Protein AF-A0A0D6AWT8-F1 (afdb_monomer_lite)

Radius of gyration: 25.32 Å; chains: 1; bounding box: 63×30×67 Å

Foldseek 3Di:
DDDDPVVVVVPDDDDQDPFLPRDDDDDDDPPVCVVVVVVVSNCVRVVVPDPCVVVVVLVVVLVVCLVVVPQCNHPVHVNVVVVSVVVSVD

Secondary structure (DSSP, 8-state):
-----GGGGTT-PPPPPS-SS---------HHHHHHHHHHHHHHHTT---THHHHHHHHHHHHHHHHTT-TTTBTTB-HHHHHHHHHHH-

pLDDT: mean 81.7, std 11.5, range [46.22, 97.38]

Sequence (90 aa):
MHNYNIKSLKGLKHYQPKWNSGETKTIRVPIKLADKVLEIAHKIDNNEVSNDVNLIDSLLLIIEKIDNKETGFKSNGAGKLIKELKSLVS

Structure (mmCIF, N/CA/C/O backbone):
data_AF-A0A0D6AWT8-F1
#
_entry.id   AF-A0A0D6AWT8-F1
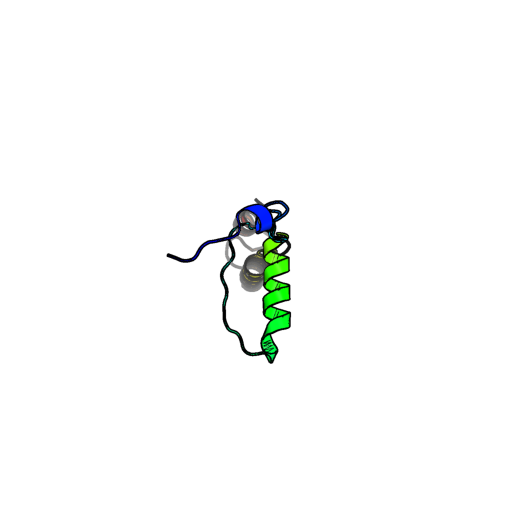#
loop_
_atom_site.group_PDB
_atom_site.id
_atom_site.type_symbol
_atom_site.label_atom_id
_atom_site.label_alt_id
_atom_site.label_comp_id
_atom_site.label_asym_id
_atom_site.label_entity_id
_atom_site.label_seq_id
_atom_site.pdbx_PDB_ins_code
_atom_site.Cartn_x
_atom_site.Cartn_y
_atom_site.Cartn_z
_atom_site.occupancy
_atom_site.B_iso_or_equiv
_atom_site.auth_seq_id
_atom_site.auth_comp_id
_atom_site.auth_asym_id
_atom_site.auth_atom_id
_atom_site.pdbx_PDB_model_num
ATOM 1 N N . MET A 1 1 ? 41.024 7.698 -31.443 1.00 46.22 1 MET A N 1
ATOM 2 C CA . MET A 1 1 ? 39.727 8.411 -31.481 1.00 46.22 1 MET A CA 1
ATOM 3 C C . MET A 1 1 ? 38.808 7.646 -32.421 1.00 46.22 1 MET A C 1
ATOM 5 O O . MET A 1 1 ? 39.188 7.448 -33.565 1.00 46.22 1 MET A O 1
ATOM 9 N N . HIS A 1 2 ? 37.682 7.118 -31.935 1.00 52.78 2 HIS A N 1
ATOM 10 C CA . HIS A 1 2 ? 36.742 6.373 -32.781 1.00 52.78 2 HIS A CA 1
ATOM 11 C C . HIS A 1 2 ? 35.925 7.358 -33.631 1.00 52.78 2 HIS A C 1
ATOM 13 O O . HIS A 1 2 ? 35.275 8.248 -33.086 1.00 52.78 2 HIS A O 1
ATOM 19 N N . ASN A 1 3 ? 35.977 7.209 -34.957 1.00 61.59 3 ASN A N 1
ATOM 20 C CA . ASN A 1 3 ? 35.173 7.985 -35.902 1.00 61.59 3 ASN A CA 1
ATOM 21 C C . ASN A 1 3 ? 33.718 7.502 -35.850 1.00 61.59 3 ASN A C 1
ATOM 23 O O . ASN A 1 3 ? 33.355 6.520 -36.497 1.00 61.59 3 ASN A O 1
ATOM 27 N N . TYR A 1 4 ? 32.879 8.184 -35.072 1.00 64.94 4 TYR A N 1
ATOM 28 C CA . TYR A 1 4 ? 31.440 7.938 -35.074 1.00 64.94 4 TYR A CA 1
ATOM 29 C C . TYR A 1 4 ? 30.821 8.481 -36.366 1.00 64.94 4 TYR A C 1
ATOM 31 O O . TYR A 1 4 ? 30.996 9.647 -36.722 1.00 64.94 4 TYR A O 1
ATOM 39 N N . ASN A 1 5 ? 30.080 7.635 -37.082 1.00 77.19 5 ASN A N 1
ATOM 40 C CA . ASN A 1 5 ? 29.345 8.046 -38.271 1.00 77.19 5 ASN A CA 1
ATOM 41 C C . ASN A 1 5 ? 28.148 8.917 -37.857 1.00 77.19 5 ASN A C 1
ATOM 43 O O . ASN A 1 5 ? 27.100 8.399 -37.503 1.00 77.19 5 ASN A O 1
ATOM 47 N N . ILE A 1 6 ? 28.274 10.242 -37.936 1.00 69.12 6 ILE A N 1
ATOM 48 C CA . ILE A 1 6 ? 27.230 11.208 -37.532 1.00 69.12 6 ILE A CA 1
ATOM 49 C C . ILE A 1 6 ? 25.893 10.964 -38.267 1.00 69.12 6 ILE A C 1
ATOM 51 O O . ILE A 1 6 ? 24.823 11.290 -37.751 1.00 69.12 6 ILE A O 1
ATOM 55 N N . LYS A 1 7 ? 25.916 10.329 -39.450 1.00 73.31 7 LYS A N 1
ATOM 56 C CA . LYS A 1 7 ? 24.694 9.958 -40.179 1.00 73.31 7 LYS A CA 1
ATOM 57 C C . LYS A 1 7 ? 23.898 8.842 -39.493 1.00 73.31 7 LYS A C 1
ATOM 59 O O . LYS A 1 7 ? 22.696 8.790 -39.713 1.00 73.31 7 LYS A O 1
ATOM 64 N N . SER A 1 8 ? 24.508 8.001 -38.649 1.00 69.31 8 SER A N 1
ATOM 65 C CA . SER A 1 8 ? 23.783 6.964 -37.892 1.00 69.31 8 SER A CA 1
ATOM 66 C C . SER A 1 8 ? 22.929 7.530 -36.754 1.00 69.31 8 SER A C 1
ATOM 68 O O . SER A 1 8 ? 22.051 6.842 -36.245 1.00 69.31 8 SER A O 1
ATOM 70 N N . LEU A 1 9 ? 23.157 8.792 -36.376 1.00 67.69 9 LEU A N 1
ATOM 71 C CA . LEU A 1 9 ? 22.374 9.494 -35.360 1.00 67.69 9 LEU A CA 1
ATOM 72 C C . LEU A 1 9 ? 21.142 10.195 -35.956 1.00 67.69 9 LEU A C 1
ATOM 74 O O . LEU A 1 9 ? 20.207 10.530 -35.227 1.00 67.69 9 LEU A O 1
ATOM 78 N N . LYS A 1 10 ? 21.108 10.400 -37.282 1.00 68.19 10 LYS A N 1
ATOM 79 C CA . LYS A 1 10 ? 19.954 10.975 -37.988 1.00 68.19 10 LYS A CA 1
ATOM 80 C C . LYS A 1 10 ? 18.822 9.947 -38.035 1.00 68.19 10 LYS A C 1
ATOM 82 O O . LYS A 1 10 ? 18.776 9.110 -38.927 1.00 68.19 10 LYS A O 1
ATOM 87 N N . GLY A 1 11 ? 17.909 10.028 -37.070 1.00 68.56 11 GLY A N 1
ATOM 88 C CA . GLY A 1 11 ? 16.711 9.180 -36.993 1.00 68.56 11 GLY A CA 1
ATOM 89 C C . GLY A 1 11 ? 16.509 8.495 -35.644 1.00 68.56 11 GLY A C 1
ATOM 90 O O . GLY A 1 11 ? 15.455 7.901 -35.420 1.00 68.56 11 GLY A O 1
ATOM 91 N N . LEU A 1 12 ? 17.474 8.606 -34.727 1.00 75.50 12 LEU A N 1
ATOM 92 C CA . LEU A 1 12 ? 17.299 8.136 -33.358 1.00 75.50 12 LEU A CA 1
ATOM 93 C C . LEU A 1 12 ? 16.303 9.051 -32.641 1.00 75.50 12 LEU A C 1
ATOM 95 O O . LEU A 1 12 ? 16.570 10.230 -32.410 1.00 75.50 12 LEU A O 1
ATOM 99 N N . LYS A 1 13 ? 15.137 8.502 -32.300 1.00 73.94 13 LYS A N 1
ATOM 100 C CA . LYS A 1 13 ? 14.199 9.160 -31.389 1.00 73.94 13 LYS A CA 1
ATOM 101 C C . LYS A 1 13 ? 14.718 9.002 -29.967 1.00 73.94 13 LYS A C 1
ATOM 103 O O . LYS A 1 13 ? 15.215 7.935 -29.607 1.00 73.94 13 LYS A O 1
ATOM 108 N N . HIS A 1 14 ? 14.592 10.056 -29.166 1.00 69.31 14 HIS A N 1
ATOM 109 C CA . HIS A 1 14 ? 14.868 9.953 -27.739 1.00 69.31 14 HIS A CA 1
ATOM 110 C C . HIS A 1 14 ? 13.949 8.882 -27.141 1.00 69.31 14 HIS A C 1
ATOM 112 O O . HIS A 1 14 ? 12.754 8.858 -27.445 1.00 69.31 14 HIS A O 1
ATOM 118 N N . TYR A 1 15 ? 14.514 7.973 -26.347 1.00 72.75 15 TYR A N 1
ATOM 119 C CA . TYR A 1 15 ? 13.726 6.957 -25.664 1.00 72.75 15 TYR A CA 1
ATOM 120 C C . TYR A 1 15 ? 12.723 7.660 -24.750 1.00 72.75 15 TYR A C 1
ATOM 122 O O . TYR A 1 15 ? 13.118 8.436 -23.883 1.00 72.75 15 TYR A O 1
ATOM 130 N N . GLN A 1 16 ? 11.436 7.408 -24.966 1.00 61.28 16 GLN A N 1
ATOM 131 C CA . GLN A 1 16 ? 10.406 7.850 -24.041 1.00 61.28 16 GLN A CA 1
ATOM 132 C C . GLN A 1 16 ? 10.053 6.676 -23.133 1.00 61.28 16 GLN A C 1
ATOM 134 O O . GLN A 1 16 ? 9.602 5.641 -23.640 1.00 61.28 16 GLN A O 1
ATOM 139 N N . PRO A 1 17 ? 10.296 6.786 -21.816 1.00 68.12 17 PRO A N 1
ATOM 140 C CA . PRO A 1 17 ? 9.839 5.772 -20.887 1.00 68.12 17 PRO A CA 1
ATOM 141 C C . PRO A 1 17 ? 8.312 5.695 -20.950 1.00 68.12 17 PRO A C 1
ATOM 143 O O . PRO A 1 17 ? 7.629 6.709 -21.025 1.00 68.12 17 PRO A O 1
ATOM 146 N N . LYS A 1 18 ? 7.779 4.472 -20.925 1.00 75.88 18 LYS A N 1
ATOM 147 C CA . LYS A 1 18 ? 6.331 4.217 -20.832 1.00 75.88 18 LYS A CA 1
ATOM 148 C C . LYS A 1 18 ? 5.781 4.394 -19.408 1.00 75.88 18 LYS A C 1
ATOM 150 O O . LYS A 1 18 ? 4.614 4.106 -19.189 1.00 75.88 18 LYS A O 1
ATOM 155 N N . TRP A 1 19 ? 6.639 4.785 -18.470 1.00 84.12 19 TRP A N 1
ATOM 156 C CA . TRP A 1 19 ? 6.308 5.016 -17.070 1.00 84.12 19 TRP A CA 1
ATOM 157 C C . TRP A 1 19 ? 5.873 6.472 -16.891 1.00 84.12 19 TRP A C 1
ATOM 159 O O . TRP A 1 19 ? 6.507 7.372 -17.447 1.00 84.12 19 TRP A O 1
ATOM 169 N N . ASN A 1 20 ? 4.820 6.703 -16.114 1.00 80.19 20 ASN A N 1
ATOM 170 C CA . ASN A 1 20 ? 4.367 8.038 -15.721 1.00 80.19 20 ASN A CA 1
ATOM 171 C C . ASN A 1 20 ? 5.401 8.705 -14.797 1.00 80.19 20 ASN A C 1
ATOM 173 O O . ASN A 1 20 ? 5.666 9.905 -14.890 1.00 80.19 20 ASN A O 1
ATOM 177 N N . SER A 1 21 ? 6.038 7.901 -13.948 1.00 73.19 21 SER A N 1
ATOM 178 C CA . SER A 1 21 ? 7.194 8.250 -13.134 1.00 73.19 21 SER A CA 1
ATOM 179 C C . SER A 1 21 ? 8.437 8.219 -14.026 1.00 73.19 21 SER A C 1
ATOM 181 O O . SER A 1 21 ? 8.947 7.161 -14.390 1.00 73.19 21 SER A O 1
ATOM 183 N N . GLY A 1 22 ? 8.914 9.398 -14.432 1.00 71.19 22 GLY A N 1
ATOM 184 C CA . GLY A 1 22 ? 9.984 9.527 -15.430 1.00 71.19 22 GLY A CA 1
ATOM 185 C C . GLY A 1 22 ? 11.353 8.977 -15.002 1.00 71.19 22 GLY A C 1
ATOM 186 O O . GLY A 1 22 ? 12.172 8.644 -15.860 1.00 71.19 22 GLY A O 1
ATOM 187 N N . GLU A 1 23 ? 11.613 8.848 -13.698 1.00 81.38 23 GLU A N 1
ATOM 188 C CA . GLU A 1 23 ? 12.863 8.295 -13.170 1.00 81.38 23 GLU A CA 1
ATOM 189 C C . GLU A 1 23 ? 12.730 6.799 -12.863 1.00 81.38 23 GLU A C 1
ATOM 191 O O . GLU A 1 23 ? 11.874 6.375 -12.091 1.00 81.38 23 GLU A O 1
ATOM 196 N N . THR A 1 24 ? 13.617 5.983 -13.438 1.00 85.88 24 THR A N 1
ATOM 197 C CA . THR A 1 24 ? 13.642 4.529 -13.219 1.00 85.88 24 THR A CA 1
ATOM 198 C C . THR A 1 24 ? 15.053 4.044 -12.902 1.00 85.88 24 THR A C 1
ATOM 200 O O . THR A 1 24 ? 16.051 4.649 -13.298 1.00 85.88 24 THR A O 1
ATOM 203 N N . LYS A 1 25 ? 15.152 2.924 -12.177 1.00 87.56 25 LYS A N 1
ATOM 204 C CA . LYS A 1 25 ? 16.424 2.280 -11.833 1.00 87.56 25 LYS A CA 1
ATOM 205 C C . LYS A 1 25 ? 16.318 0.772 -12.009 1.00 87.56 25 LYS A C 1
ATOM 207 O O . LYS A 1 25 ? 15.333 0.160 -11.613 1.00 87.56 25 LYS A O 1
ATOM 212 N N . THR A 1 26 ? 17.361 0.163 -12.563 1.00 89.88 26 THR A N 1
ATOM 213 C CA . THR A 1 26 ? 17.431 -1.295 -12.718 1.00 89.88 26 THR A CA 1
ATOM 214 C C . THR A 1 26 ? 17.737 -1.965 -11.379 1.00 89.88 26 THR A C 1
ATOM 216 O O . THR A 1 26 ? 18.708 -1.606 -10.711 1.00 89.88 26 THR A O 1
ATOM 219 N N . ILE A 1 27 ? 16.950 -2.981 -11.024 1.00 90.56 27 ILE A N 1
ATOM 220 C CA . ILE A 1 27 ? 17.169 -3.852 -9.862 1.00 90.56 27 ILE A CA 1
ATOM 221 C C . ILE A 1 27 ? 17.251 -5.318 -10.304 1.00 90.56 27 ILE A C 1
ATOM 223 O O . ILE A 1 27 ? 16.758 -5.682 -11.370 1.00 90.56 27 ILE A O 1
ATOM 227 N N . ARG A 1 28 ? 17.876 -6.177 -9.491 1.00 94.62 28 ARG A N 1
ATOM 228 C CA . ARG A 1 28 ? 17.891 -7.633 -9.709 1.00 94.62 28 ARG A CA 1
ATOM 229 C C . ARG A 1 28 ? 16.946 -8.297 -8.721 1.00 94.62 28 ARG A C 1
ATOM 231 O O . ARG A 1 28 ? 17.055 -8.058 -7.523 1.00 94.62 28 ARG A O 1
ATOM 238 N N . VAL A 1 29 ? 16.065 -9.155 -9.221 1.00 93.81 29 VAL A N 1
ATOM 239 C CA . VAL A 1 29 ? 15.109 -9.918 -8.410 1.00 93.81 29 VAL A CA 1
ATOM 240 C C . VAL A 1 29 ? 15.105 -11.387 -8.846 1.00 93.81 29 VAL A C 1
ATOM 242 O O . VAL A 1 29 ? 15.393 -11.671 -10.011 1.00 93.81 29 VAL A O 1
ATOM 245 N N . PRO A 1 30 ? 14.801 -12.344 -7.949 1.00 97.38 30 PRO A N 1
ATOM 246 C CA . PRO A 1 30 ? 14.550 -13.727 -8.342 1.00 97.38 30 PRO A CA 1
ATOM 247 C C . PRO A 1 30 ? 13.444 -13.814 -9.398 1.00 97.38 30 PRO A C 1
ATOM 249 O O . PRO A 1 30 ? 12.418 -13.152 -9.261 1.00 97.38 30 PRO A O 1
ATOM 252 N N . ILE A 1 31 ? 13.609 -14.690 -10.394 1.00 95.94 31 ILE A N 1
ATOM 253 C CA . ILE A 1 31 ? 12.656 -14.847 -11.511 1.00 95.94 31 ILE A CA 1
ATOM 254 C C . ILE A 1 31 ? 11.227 -15.088 -11.003 1.00 95.94 31 ILE A C 1
ATOM 256 O O . ILE A 1 31 ? 10.288 -14.474 -11.491 1.00 95.94 31 ILE A O 1
ATOM 260 N N . LYS A 1 32 ? 11.073 -15.888 -9.939 1.00 95.94 32 LYS A N 1
ATOM 261 C CA . LYS A 1 32 ? 9.776 -16.178 -9.301 1.00 95.94 32 LYS A CA 1
ATOM 262 C C . LYS A 1 32 ? 9.026 -14.950 -8.752 1.00 95.94 32 LYS A C 1
ATOM 264 O O . LYS A 1 32 ? 7.869 -15.077 -8.369 1.00 95.94 32 LYS A O 1
ATOM 269 N N . LEU A 1 33 ? 9.693 -13.800 -8.627 1.00 91.19 33 LEU A N 1
ATOM 270 C CA . LEU A 1 33 ? 9.119 -12.543 -8.139 1.00 91.19 33 LEU A CA 1
ATOM 271 C C . LEU A 1 33 ? 8.983 -11.484 -9.238 1.00 91.19 33 LEU A C 1
ATOM 273 O O . LEU A 1 33 ? 8.384 -10.448 -8.970 1.00 91.19 33 LEU A O 1
ATOM 277 N N . ALA A 1 34 ? 9.525 -11.719 -10.438 1.00 92.62 34 ALA A N 1
ATOM 278 C CA . ALA A 1 34 ? 9.616 -10.706 -11.489 1.00 92.62 34 ALA A CA 1
ATOM 279 C C . ALA A 1 34 ? 8.243 -10.118 -11.842 1.00 92.62 34 ALA A C 1
ATOM 281 O O . ALA A 1 34 ? 8.070 -8.903 -11.774 1.00 92.62 34 ALA A O 1
ATOM 282 N N . ASP A 1 35 ? 7.259 -10.979 -12.104 1.00 91.88 35 ASP A N 1
ATOM 283 C CA . ASP A 1 35 ? 5.917 -10.547 -12.507 1.00 91.88 35 ASP A CA 1
ATOM 284 C C . ASP A 1 35 ? 5.208 -9.768 -11.395 1.00 91.88 35 ASP A C 1
ATOM 286 O O . ASP A 1 35 ? 4.612 -8.728 -11.651 1.00 91.88 35 ASP A O 1
ATOM 290 N N . LYS A 1 36 ? 5.345 -10.209 -10.136 1.00 90.25 36 LYS A N 1
ATOM 291 C CA . LYS A 1 36 ? 4.744 -9.524 -8.979 1.00 90.25 36 LYS A CA 1
ATOM 292 C C . LYS A 1 36 ? 5.352 -8.146 -8.746 1.00 90.25 36 LYS A C 1
ATOM 294 O O . LYS A 1 36 ? 4.638 -7.194 -8.451 1.00 90.25 36 LYS A O 1
ATOM 299 N N . VAL A 1 37 ? 6.676 -8.038 -8.853 1.00 91.25 37 VAL A N 1
ATOM 300 C CA . VAL A 1 37 ? 7.380 -6.758 -8.697 1.00 91.25 37 VAL A CA 1
ATOM 301 C C . VAL A 1 37 ? 6.975 -5.798 -9.813 1.00 91.25 37 VAL A C 1
ATOM 303 O O . VAL A 1 37 ? 6.736 -4.625 -9.539 1.00 91.25 37 VAL A O 1
ATOM 306 N N . LEU A 1 38 ? 6.854 -6.297 -11.045 1.00 90.88 38 LEU A N 1
ATOM 307 C CA . LEU A 1 38 ? 6.422 -5.499 -12.187 1.00 90.88 38 LEU A CA 1
ATOM 308 C C . LEU A 1 38 ? 4.966 -5.034 -12.042 1.00 90.88 38 LEU A C 1
ATOM 310 O O . LEU A 1 38 ? 4.675 -3.866 -12.280 1.00 90.88 38 LEU A O 1
ATOM 314 N N . GLU A 1 39 ? 4.070 -5.917 -11.599 1.00 89.19 39 GLU A N 1
ATOM 315 C CA . GLU A 1 39 ? 2.666 -5.590 -11.331 1.00 89.19 39 GLU A CA 1
ATOM 316 C C . GLU A 1 39 ? 2.540 -4.482 -10.278 1.00 89.19 39 GLU A C 1
ATOM 318 O O . GLU A 1 39 ? 1.839 -3.496 -10.496 1.00 89.19 39 GLU A O 1
ATOM 323 N N . ILE A 1 40 ? 3.254 -4.606 -9.154 1.00 88.69 40 ILE A N 1
ATOM 324 C CA . ILE A 1 40 ? 3.258 -3.585 -8.099 1.00 88.69 40 ILE A CA 1
ATOM 325 C C . ILE A 1 40 ? 3.821 -2.267 -8.633 1.00 88.69 40 ILE A C 1
ATOM 327 O O . ILE A 1 40 ? 3.224 -1.220 -8.401 1.00 88.69 40 ILE A O 1
ATOM 331 N N . ALA A 1 41 ? 4.933 -2.306 -9.374 1.00 88.31 41 ALA A N 1
ATOM 332 C CA . ALA A 1 41 ? 5.521 -1.107 -9.961 1.00 88.31 41 ALA A CA 1
ATOM 333 C C . ALA A 1 41 ? 4.527 -0.381 -10.882 1.00 88.31 41 ALA A C 1
ATOM 335 O O . ALA A 1 41 ? 4.400 0.835 -10.783 1.00 88.31 41 ALA A O 1
ATOM 336 N N . HIS A 1 42 ? 3.779 -1.110 -11.718 1.00 88.50 42 HIS A N 1
ATOM 337 C CA . HIS A 1 42 ? 2.741 -0.524 -12.571 1.00 88.50 42 HIS A CA 1
ATOM 338 C C . HIS A 1 42 ? 1.590 0.082 -11.775 1.00 88.50 42 HIS A C 1
ATOM 340 O O . HIS A 1 42 ? 1.166 1.191 -12.085 1.00 88.50 42 HIS A O 1
ATOM 346 N N . LYS A 1 43 ? 1.119 -0.595 -10.722 1.00 85.75 43 LYS A N 1
ATOM 347 C CA . LYS A 1 43 ? 0.081 -0.029 -9.852 1.00 85.75 43 LYS A CA 1
ATOM 348 C C . LYS A 1 43 ? 0.547 1.272 -9.203 1.00 85.75 43 LYS A C 1
ATOM 350 O O . LYS A 1 43 ? -0.224 2.220 -9.129 1.00 85.75 43 LYS A O 1
ATOM 355 N N . ILE A 1 44 ? 1.801 1.338 -8.744 1.00 85.19 44 ILE A N 1
ATOM 356 C CA . ILE A 1 44 ? 2.359 2.564 -8.148 1.00 85.19 44 ILE A CA 1
ATOM 357 C C . ILE A 1 44 ? 2.409 3.665 -9.205 1.00 85.19 44 ILE A C 1
ATOM 359 O O . ILE A 1 44 ? 1.958 4.780 -8.961 1.00 85.19 44 ILE A O 1
ATOM 363 N N . ASP A 1 45 ? 2.914 3.334 -10.390 1.00 87.12 45 ASP A N 1
ATOM 364 C CA . ASP A 1 45 ? 3.081 4.279 -11.488 1.00 87.12 45 ASP A CA 1
ATOM 365 C C . ASP A 1 45 ? 1.757 4.834 -12.035 1.00 87.12 45 ASP A C 1
ATOM 367 O O . ASP A 1 45 ? 1.693 5.976 -12.486 1.00 87.12 45 ASP A O 1
ATOM 371 N N . ASN A 1 46 ? 0.684 4.048 -11.957 1.00 86.75 46 ASN A N 1
ATOM 372 C CA . ASN A 1 46 ? -0.670 4.464 -12.318 1.00 86.75 46 ASN A CA 1
ATOM 373 C C . ASN A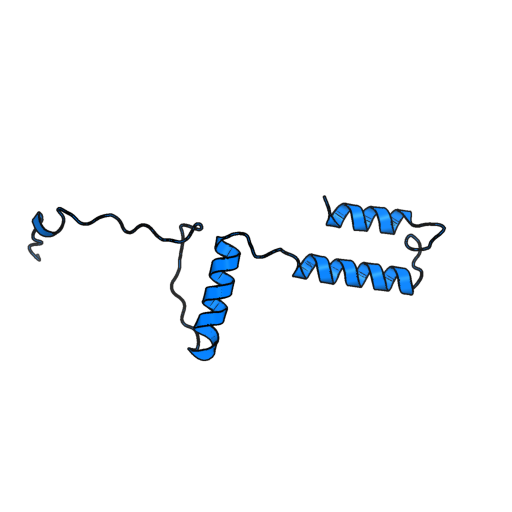 1 46 ? -1.436 5.120 -11.156 1.00 86.75 46 ASN A C 1
ATOM 375 O O . ASN A 1 46 ? -2.606 5.462 -11.320 1.00 86.75 46 ASN A O 1
ATOM 379 N N . ASN A 1 47 ? -0.807 5.295 -9.988 1.00 79.12 47 ASN A N 1
ATOM 380 C CA . ASN A 1 47 ? -1.457 5.775 -8.765 1.00 79.12 47 ASN A CA 1
ATOM 381 C C . ASN A 1 47 ? -2.646 4.886 -8.315 1.00 79.12 47 ASN A C 1
ATOM 383 O O . ASN A 1 47 ? -3.590 5.355 -7.685 1.00 79.12 47 ASN A O 1
ATOM 387 N N . GLU A 1 48 ? -2.595 3.594 -8.656 1.00 76.56 48 GLU A N 1
ATOM 388 C CA . GLU A 1 48 ? -3.569 2.549 -8.307 1.00 76.56 48 GLU A CA 1
ATOM 389 C C . GLU A 1 48 ? -3.210 1.815 -7.009 1.00 76.56 48 GLU A C 1
ATOM 391 O O . GLU A 1 48 ? -4.007 1.023 -6.504 1.00 76.56 48 GLU A O 1
ATOM 396 N N . VAL A 1 49 ? -2.014 2.045 -6.453 1.00 64.81 49 VAL A N 1
ATOM 397 C CA . VAL A 1 49 ? -1.734 1.620 -5.079 1.00 64.81 49 VAL A CA 1
ATOM 398 C C . VAL A 1 49 ? -2.473 2.571 -4.162 1.00 64.81 49 VAL A C 1
ATOM 400 O O . VAL A 1 49 ? -1.977 3.634 -3.791 1.00 64.81 49 VAL A O 1
ATOM 403 N N . SER A 1 50 ? -3.687 2.179 -3.800 1.00 57.78 50 SER A N 1
ATOM 404 C CA . SER A 1 50 ? -4.343 2.764 -2.655 1.00 57.78 50 SER A CA 1
ATOM 405 C C . SER A 1 50 ? -3.444 2.537 -1.439 1.00 57.78 50 SER A C 1
ATOM 407 O O . SER A 1 50 ? -2.940 1.436 -1.200 1.00 57.78 50 SER A O 1
ATOM 409 N N . ASN A 1 51 ? -3.246 3.577 -0.632 1.00 58.09 51 ASN A N 1
ATOM 410 C CA . ASN A 1 51 ? -2.630 3.476 0.696 1.00 58.09 51 ASN A CA 1
ATOM 411 C C . ASN A 1 51 ? -3.499 2.645 1.675 1.00 58.09 51 ASN A C 1
ATOM 413 O O . ASN A 1 51 ? -3.421 2.827 2.889 1.00 58.09 51 ASN A O 1
ATOM 417 N N . ASP A 1 52 ? -4.331 1.732 1.164 1.00 57.12 52 ASP A N 1
ATOM 418 C CA . ASP A 1 52 ? -5.367 1.005 1.888 1.00 57.12 52 ASP A CA 1
ATOM 419 C C . ASP A 1 52 ? -4.803 0.071 2.948 1.00 57.12 52 ASP A C 1
ATOM 421 O O . ASP A 1 52 ? -5.524 -0.272 3.876 1.00 57.12 52 ASP A O 1
ATOM 425 N N . VAL A 1 53 ? -3.518 -0.290 2.878 1.00 58.97 53 VAL A N 1
ATOM 426 C CA . VAL A 1 53 ? -2.862 -1.003 3.983 1.00 58.97 53 VAL A CA 1
ATOM 427 C C . VAL A 1 53 ? -2.971 -0.177 5.274 1.00 58.97 53 VAL A C 1
ATOM 429 O O . VAL A 1 53 ? -3.405 -0.695 6.295 1.00 58.97 53 VAL A O 1
ATOM 432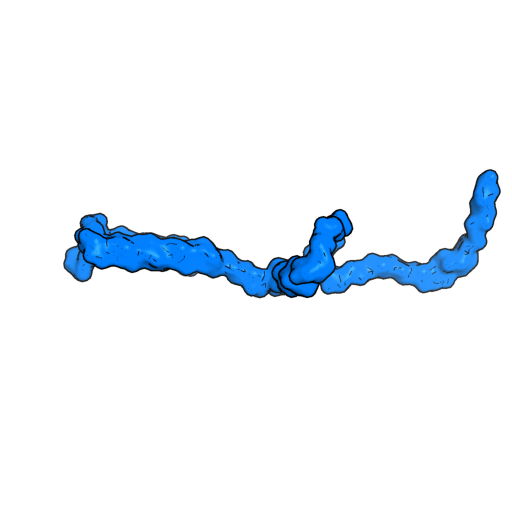 N N . ASN A 1 54 ? -2.733 1.139 5.205 1.00 70.56 54 ASN A N 1
ATOM 433 C CA . ASN A 1 54 ? -2.894 2.022 6.364 1.00 70.56 54 ASN A CA 1
ATOM 434 C C . ASN A 1 54 ? -4.367 2.241 6.739 1.00 70.56 54 ASN A C 1
ATOM 436 O O . ASN A 1 54 ? -4.670 2.451 7.914 1.00 70.56 54 ASN A O 1
ATOM 440 N N . LEU A 1 55 ? -5.286 2.207 5.769 1.00 80.06 55 LEU A N 1
ATOM 441 C CA . LEU A 1 55 ? -6.715 2.395 6.029 1.00 80.06 55 LEU A CA 1
ATOM 442 C C . LEU A 1 55 ? -7.319 1.178 6.737 1.00 80.06 55 LEU A C 1
ATOM 444 O O . LEU A 1 55 ? -8.019 1.344 7.732 1.00 80.06 55 LEU A O 1
ATOM 448 N N . ILE A 1 56 ? -7.023 -0.033 6.258 1.00 80.94 56 ILE A N 1
ATOM 449 C CA . ILE A 1 56 ? -7.496 -1.286 6.855 1.00 80.94 56 ILE A CA 1
ATOM 450 C C . ILE A 1 56 ? -6.962 -1.417 8.283 1.00 80.94 56 ILE A C 1
ATOM 452 O O . ILE A 1 56 ? -7.752 -1.658 9.194 1.00 80.94 56 ILE A O 1
ATOM 456 N N . ASP A 1 57 ? -5.668 -1.173 8.502 1.00 84.00 57 ASP A N 1
ATOM 457 C CA . ASP A 1 57 ? -5.067 -1.232 9.839 1.00 84.00 57 ASP A CA 1
ATOM 458 C C . ASP A 1 57 ? -5.690 -0.193 10.787 1.00 84.00 57 ASP A C 1
ATOM 460 O O . ASP A 1 57 ? -6.019 -0.496 11.937 1.00 84.00 57 ASP A O 1
ATOM 464 N N . SER A 1 58 ? -5.943 1.024 10.293 1.00 87.44 58 SER A N 1
ATOM 465 C CA . SER A 1 58 ? -6.605 2.071 11.081 1.00 87.44 58 SER A CA 1
ATOM 466 C C . SER A 1 58 ? -8.062 1.736 11.413 1.00 87.44 58 SER A C 1
ATOM 468 O O . SER A 1 58 ? -8.528 2.031 12.514 1.00 87.44 58 SER A O 1
ATOM 470 N N . LEU A 1 59 ? -8.793 1.106 10.490 1.00 89.75 59 LEU A N 1
ATOM 471 C CA . LEU A 1 59 ? -10.168 0.660 10.719 1.00 89.75 59 LEU A CA 1
ATOM 472 C C . LEU A 1 59 ? -10.229 -0.509 11.708 1.00 89.75 59 LEU A C 1
ATOM 474 O O . LEU A 1 59 ? -11.104 -0.512 12.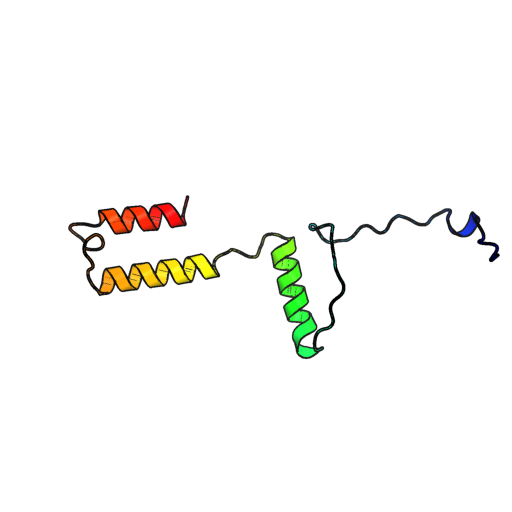573 1.00 89.75 59 LEU A O 1
ATOM 478 N N . LEU A 1 60 ? -9.293 -1.460 11.633 1.00 90.44 60 LEU A N 1
ATOM 479 C CA . LEU A 1 60 ? -9.183 -2.561 12.596 1.00 90.44 60 LEU A CA 1
ATOM 480 C C . LEU A 1 60 ? -8.934 -2.040 14.017 1.00 90.44 60 LEU A C 1
ATOM 482 O O . LEU A 1 60 ? -9.611 -2.472 14.948 1.00 90.44 60 LEU A O 1
ATOM 486 N N . LEU A 1 61 ? -8.051 -1.048 14.174 1.00 91.31 61 LEU A N 1
ATOM 487 C CA . LEU A 1 61 ? -7.825 -0.382 15.461 1.00 91.31 61 LEU A CA 1
ATOM 488 C C . LEU A 1 61 ? -9.091 0.303 15.992 1.00 91.31 61 LEU A C 1
ATOM 490 O O . LEU A 1 61 ? -9.379 0.238 17.184 1.00 91.31 61 LEU A O 1
ATOM 494 N N . ILE A 1 62 ? -9.869 0.962 15.130 1.00 91.75 62 ILE A N 1
ATOM 495 C CA . ILE A 1 62 ? -11.132 1.591 15.542 1.00 91.75 62 ILE A CA 1
ATOM 496 C C . ILE A 1 62 ? -12.152 0.537 15.997 1.00 91.75 62 ILE A C 1
ATOM 498 O O . ILE A 1 62 ? -12.840 0.762 16.995 1.00 91.75 62 ILE A O 1
ATOM 502 N N . ILE A 1 63 ? -12.242 -0.606 15.307 1.00 91.56 63 ILE A N 1
ATOM 503 C CA . ILE A 1 63 ? -13.127 -1.719 15.686 1.00 91.56 63 ILE A CA 1
ATOM 504 C C . ILE A 1 63 ? -12.748 -2.257 17.070 1.00 91.56 63 ILE A C 1
ATOM 506 O O . ILE A 1 63 ? -13.618 -2.371 17.929 1.00 91.56 63 ILE A O 1
ATOM 510 N N . GLU A 1 64 ? -11.459 -2.478 17.332 1.00 94.50 64 GLU A N 1
ATOM 511 C CA . GLU A 1 64 ? -10.981 -2.934 18.643 1.00 94.50 64 GLU A CA 1
ATOM 512 C C . GLU A 1 64 ? -11.379 -1.963 19.774 1.00 94.50 64 GLU A C 1
ATOM 514 O O . GLU A 1 64 ? -11.878 -2.383 20.822 1.00 94.50 64 GLU A O 1
ATOM 519 N N . LYS A 1 65 ? -11.255 -0.646 19.551 1.00 92.00 65 LYS A N 1
ATOM 520 C CA . LYS A 1 65 ? -11.681 0.381 20.524 1.00 92.00 65 LYS A CA 1
ATOM 521 C C . LYS A 1 65 ? -13.196 0.380 20.767 1.00 92.00 65 LYS A C 1
ATOM 523 O O . LYS A 1 65 ? -13.644 0.672 21.883 1.00 92.00 65 LYS A O 1
ATOM 528 N N . ILE A 1 66 ? -13.992 0.079 19.736 1.00 90.88 66 ILE A N 1
ATOM 529 C CA . ILE A 1 66 ? -15.453 -0.067 19.841 1.00 90.88 66 ILE A CA 1
ATOM 530 C C . ILE A 1 66 ? -15.798 -1.309 20.669 1.00 90.88 66 ILE A C 1
ATOM 532 O O . ILE A 1 66 ? -16.590 -1.204 21.611 1.00 90.88 66 ILE A O 1
ATOM 536 N N . ASP A 1 67 ? -15.173 -2.449 20.371 1.00 92.06 67 ASP A N 1
ATOM 537 C CA . ASP A 1 67 ? -15.405 -3.725 21.059 1.00 92.06 67 ASP A CA 1
ATOM 538 C C . ASP A 1 67 ? -15.035 -3.638 22.547 1.00 92.06 67 ASP A C 1
ATOM 540 O O . ASP A 1 67 ? -15.801 -4.063 23.419 1.00 92.06 67 ASP A O 1
ATOM 544 N N . ASN A 1 68 ? -13.927 -2.959 22.855 1.00 93.81 68 ASN A N 1
ATOM 545 C CA . ASN A 1 68 ? -13.485 -2.678 24.223 1.00 93.81 68 ASN A CA 1
ATOM 546 C C . ASN A 1 68 ? -14.308 -1.584 24.929 1.00 93.81 68 ASN A C 1
ATOM 548 O O . ASN A 1 68 ? -14.105 -1.319 26.118 1.00 93.81 68 ASN A O 1
ATOM 552 N N . LYS A 1 69 ? -15.261 -0.949 24.232 1.00 90.56 69 LYS A N 1
ATOM 553 C CA . LYS A 1 69 ? -16.098 0.150 24.741 1.00 90.56 69 LYS A CA 1
ATOM 554 C C . LYS A 1 69 ? -15.253 1.267 25.353 1.00 90.56 69 LYS A C 1
ATOM 556 O O . LYS A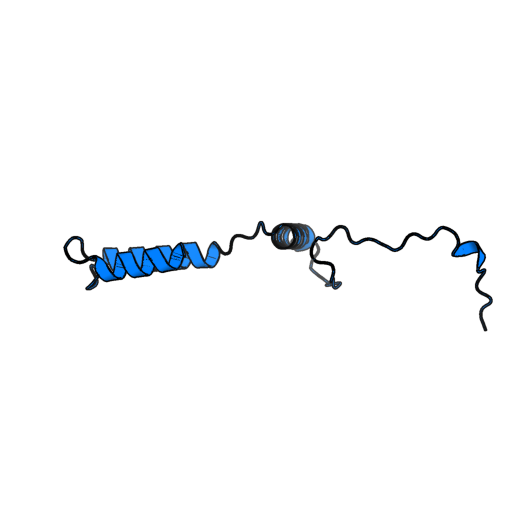 1 69 ? -15.561 1.762 26.442 1.00 90.56 69 LYS A O 1
ATOM 561 N N . GLU A 1 70 ? -14.193 1.682 24.672 1.00 89.62 70 GLU A N 1
ATOM 562 C CA . GLU A 1 70 ? -13.327 2.747 25.167 1.00 89.62 70 GLU A CA 1
ATOM 563 C C . GLU A 1 70 ? -14.072 4.083 25.322 1.00 89.62 70 GLU A C 1
ATOM 565 O O . GLU A 1 70 ? -15.037 4.403 24.618 1.00 89.62 70 GLU A O 1
ATOM 570 N N . THR A 1 71 ? -13.624 4.912 26.264 1.00 88.56 71 THR A N 1
ATOM 571 C CA . THR A 1 71 ? -14.218 6.234 26.498 1.00 88.56 71 THR A CA 1
ATOM 572 C C . THR A 1 71 ? -14.029 7.133 25.273 1.00 88.56 71 THR A C 1
ATOM 574 O O . THR A 1 71 ? -12.910 7.555 24.966 1.00 88.56 71 THR A O 1
ATOM 577 N N . GLY A 1 72 ? -15.138 7.477 24.611 1.00 87.81 72 GLY A N 1
ATOM 578 C CA . GLY A 1 72 ? -15.159 8.216 23.344 1.00 87.81 72 GLY A CA 1
ATOM 579 C C . GLY A 1 72 ? -15.532 7.372 22.114 1.00 87.81 72 GLY A C 1
ATOM 580 O O . GLY A 1 72 ? -15.684 7.952 21.036 1.00 87.81 72 GLY A O 1
ATOM 581 N N . PHE A 1 73 ? -15.705 6.054 22.291 1.00 88.25 73 PHE A N 1
ATOM 582 C CA . PHE A 1 73 ? -16.109 5.068 21.274 1.00 88.25 73 PHE A CA 1
ATOM 583 C C . PHE A 1 73 ? -17.435 4.353 21.609 1.00 88.25 73 PHE A C 1
ATOM 585 O O . PHE A 1 73 ? -17.888 3.495 20.859 1.00 88.25 73 PHE A O 1
ATOM 592 N N . LYS A 1 74 ? -18.092 4.709 22.722 1.00 86.12 74 LYS A N 1
ATOM 593 C CA . LYS A 1 74 ? -19.392 4.145 23.131 1.00 86.12 74 LYS A CA 1
ATOM 594 C C . LYS A 1 74 ? -20.548 4.793 22.366 1.00 86.12 74 LYS A C 1
ATOM 596 O O . LYS A 1 74 ? -20.467 5.956 21.976 1.00 86.12 74 LYS A O 1
ATOM 601 N N . SER A 1 75 ? -21.675 4.086 22.262 1.00 76.25 75 SER A N 1
ATOM 602 C CA . SER A 1 75 ? -22.899 4.573 21.599 1.00 76.25 75 SER A CA 1
ATOM 603 C C . SER A 1 75 ? -23.437 5.893 22.165 1.00 76.25 75 SER A C 1
ATOM 605 O O . SER 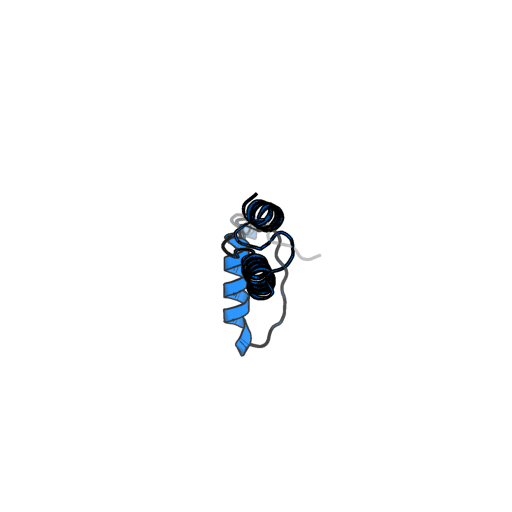A 1 75 ? -23.971 6.710 21.423 1.00 76.25 75 SER A O 1
ATOM 607 N N . ASN A 1 76 ? -23.256 6.138 23.465 1.00 81.81 76 ASN A N 1
ATOM 608 C CA . ASN A 1 76 ? -23.678 7.363 24.152 1.00 81.81 76 ASN A CA 1
ATOM 609 C C . ASN A 1 76 ? -22.579 8.441 24.242 1.00 81.81 76 ASN A C 1
ATOM 611 O O . ASN A 1 76 ? -22.764 9.456 24.909 1.00 81.81 76 ASN A O 1
ATOM 615 N N . GLY A 1 77 ? -21.434 8.233 23.589 1.00 80.56 77 GLY A N 1
ATOM 616 C CA . GLY A 1 77 ? -20.288 9.134 23.634 1.00 80.56 77 GLY A CA 1
ATOM 617 C C . GLY A 1 77 ? -19.263 8.767 22.569 1.00 80.56 77 GLY A C 1
ATOM 618 O O . GLY A 1 77 ? -18.207 8.236 22.901 1.00 80.56 77 GLY A O 1
ATOM 619 N N . ALA A 1 78 ? -19.585 9.061 21.306 1.00 88.31 78 ALA A N 1
ATOM 620 C CA . ALA A 1 78 ? -18.806 8.686 20.119 1.00 88.31 78 ALA A CA 1
ATOM 621 C C . ALA A 1 78 ? -17.918 9.823 19.567 1.00 88.31 78 ALA A C 1
ATOM 623 O O . ALA A 1 78 ? -17.469 9.780 18.424 1.00 88.31 78 ALA A O 1
ATOM 624 N N . GLY A 1 79 ? -17.669 10.879 20.350 1.00 89.81 79 GLY A N 1
ATOM 625 C CA . GLY A 1 79 ? -16.934 12.056 19.872 1.00 89.81 79 GLY A CA 1
ATOM 626 C C . GLY A 1 79 ? -15.510 11.749 19.388 1.00 89.81 79 GLY A C 1
ATOM 627 O O . GLY A 1 79 ? -15.059 12.352 18.414 1.00 89.81 79 GLY A O 1
ATOM 628 N N . LYS A 1 80 ? -14.812 10.789 20.020 1.00 89.12 80 LYS A N 1
ATOM 629 C CA . LYS A 1 80 ? -13.477 10.360 19.568 1.00 89.12 80 LYS A CA 1
ATOM 630 C C . LYS A 1 80 ? -13.563 9.486 18.322 1.00 89.12 80 LYS A C 1
ATOM 632 O O . LYS A 1 80 ? -12.811 9.737 17.389 1.00 89.12 80 LYS A O 1
ATOM 637 N N . LEU A 1 81 ? -14.523 8.560 18.271 1.00 91.31 81 LEU A N 1
ATOM 638 C CA . LEU A 1 81 ? -14.802 7.754 17.079 1.00 91.31 81 LEU A CA 1
ATOM 639 C C . LEU A 1 81 ? -15.040 8.639 15.847 1.00 91.31 81 LEU A C 1
ATOM 641 O O . LEU A 1 81 ? -14.392 8.462 14.822 1.00 91.31 81 LEU A O 1
ATOM 645 N N . ILE A 1 82 ? -15.915 9.642 15.960 1.00 89.81 82 ILE A N 1
ATOM 646 C CA . ILE A 1 82 ? -16.217 10.564 14.854 1.00 89.81 82 ILE A CA 1
ATOM 647 C C . ILE A 1 82 ? -14.964 11.338 14.425 1.00 89.81 82 ILE A C 1
ATOM 649 O O . ILE A 1 82 ? -14.767 11.572 13.235 1.00 89.81 82 ILE A O 1
ATOM 653 N N . LYS A 1 83 ? -14.115 11.747 15.374 1.00 91.69 83 LYS A N 1
ATOM 654 C CA . LYS A 1 83 ? -12.868 12.458 15.071 1.00 91.69 83 LYS A CA 1
ATOM 655 C C . LYS A 1 83 ? -11.878 11.569 14.311 1.00 91.69 83 LYS A C 1
ATOM 657 O O . LYS A 1 83 ? -11.316 12.034 13.326 1.00 91.69 83 LYS A O 1
ATOM 662 N N . GLU A 1 84 ? -11.699 10.321 14.742 1.00 88.94 84 GLU A N 1
ATOM 663 C CA . GLU A 1 84 ? -10.796 9.367 14.082 1.00 88.94 84 GLU A CA 1
ATOM 664 C C . GLU A 1 84 ? -11.308 8.959 12.694 1.00 88.94 84 GLU A C 1
ATOM 666 O O . GLU A 1 84 ? -10.544 8.969 11.733 1.00 88.94 84 GLU A O 1
ATOM 671 N N . LEU A 1 85 ? -12.614 8.718 12.541 1.00 90.31 85 LEU A N 1
ATOM 672 C CA . LEU A 1 85 ? -13.207 8.453 11.227 1.00 90.31 85 LEU A CA 1
ATOM 673 C C . LEU A 1 85 ? -13.030 9.638 10.271 1.00 90.31 85 LEU A C 1
ATOM 675 O O . LEU A 1 85 ? -12.702 9.436 9.108 1.00 90.31 85 LEU A O 1
ATOM 679 N N . LYS A 1 86 ? -13.186 10.879 10.755 1.00 89.56 86 LYS A N 1
ATOM 680 C CA . LYS A 1 86 ? -12.947 12.080 9.938 1.00 89.56 86 LYS A CA 1
ATOM 681 C C . LYS A 1 86 ? -11.502 12.180 9.462 1.00 89.56 86 LYS A C 1
ATOM 683 O O . LYS A 1 86 ? -11.299 12.532 8.307 1.00 89.56 86 LYS A O 1
ATOM 688 N N . SER A 1 87 ? -10.520 11.847 10.302 1.00 86.56 87 SER A N 1
ATOM 689 C CA . SER A 1 87 ? -9.107 11.848 9.895 1.00 86.56 87 SER A CA 1
ATOM 690 C C . SER A 1 87 ? -8.737 10.759 8.888 1.00 86.56 87 SER A C 1
ATOM 692 O O . SER A 1 87 ? -7.671 10.848 8.299 1.00 86.56 87 SER A O 1
ATOM 694 N N . LEU A 1 88 ? -9.587 9.746 8.688 1.00 84.19 88 LEU A N 1
ATOM 695 C CA . LEU A 1 88 ? -9.368 8.712 7.669 1.00 84.19 88 LEU A CA 1
ATOM 696 C C . LEU A 1 88 ? -9.887 9.102 6.284 1.00 84.19 88 LEU A C 1
ATOM 698 O O . LEU A 1 88 ? -9.473 8.510 5.294 1.00 84.19 88 LEU A O 1
ATOM 702 N N . VAL A 1 89 ? -10.807 10.065 6.217 1.00 80.62 89 VAL A N 1
ATOM 703 C CA . VAL A 1 89 ? -11.462 10.494 4.969 1.00 80.62 89 VAL A CA 1
ATOM 704 C C . VAL A 1 89 ? -11.132 11.935 4.571 1.00 80.62 89 VAL A C 1
ATOM 706 O O . VAL A 1 89 ? -11.620 12.395 3.542 1.00 80.62 89 VAL A O 1
ATOM 709 N N . SER A 1 90 ? -10.360 12.653 5.395 1.00 65.06 90 SER A N 1
ATOM 710 C CA . SER A 1 90 ? -9.886 14.026 5.143 1.00 65.06 90 SER A CA 1
ATOM 711 C C . SER A 1 90 ? -8.418 14.011 4.753 1.00 65.06 90 SER A C 1
ATOM 713 O O . SER A 1 90 ? -8.051 14.812 3.870 1.00 65.06 90 SER A O 1
#